Protein AF-A0A9E8MW90-F1 (afdb_monomer_lite)

Secondary structure (DSSP, 8-state):
---EEEEEEEEEEEEEEEEEEEEEEEETTTEEEEEEEEEEEEEEEEEEEEEEEE--TT-SEEEEEEEEEEEEEEEEEEEEEEEEEESSSS-EEEEEEEPPEEEEEEEEEEEEEEEEEEETTEEEEEEE-----EEPP-EEEEE---

Organism: NCBI:txid2980107

Sequence (146 aa):
MGTFDQEYSYAATGYNGKVAFNIGAQYGEKAYFGLNLNSHFLNYERSTFLYERNNNATSIVNQVGFENNISTIGSGFSFQLGSIFKLSDALRVGLTYDSPTWMTIQEETTQYIETVRTEAGENIRQIVNPQVVNVFPNTHYNHQEK

pLDDT: mean 87.25, std 11.34, range [38.16, 98.12]

Structure (mmCIF, N/CA/C/O backbone):
data_AF-A0A9E8MW90-F1
#
_entry.id   AF-A0A9E8MW90-F1
#
loop_
_atom_site.group_PDB
_atom_site.id
_atom_site.type_symbol
_atom_site.label_atom_id
_atom_site.label_alt_id
_atom_site.label_comp_id
_atom_site.label_asym_id
_atom_site.label_entity_id
_atom_site.label_seq_id
_atom_site.pdbx_PDB_ins_code
_atom_site.Cartn_x
_atom_site.Cartn_y
_atom_site.Cartn_z
_atom_site.occupancy
_atom_site.B_iso_or_equiv
_atom_site.auth_seq_id
_atom_site.auth_comp_id
_atom_site.auth_asym_id
_atom_site.auth_atom_id
_atom_site.pdbx_PDB_model_num
ATOM 1 N N . MET A 1 1 ? 28.767 23.798 -29.025 1.00 50.50 1 MET A N 1
ATOM 2 C CA . MET A 1 1 ? 28.328 23.200 -27.749 1.00 50.50 1 MET A CA 1
ATOM 3 C C . MET A 1 1 ? 27.010 22.509 -28.016 1.00 50.50 1 MET A C 1
ATOM 5 O O . MET A 1 1 ? 26.178 23.129 -28.665 1.00 50.50 1 MET A O 1
ATOM 9 N N . GLY A 1 2 ? 26.874 21.239 -27.637 1.00 61.38 2 GLY A N 1
ATOM 10 C CA . GLY A 1 2 ? 25.618 20.511 -27.814 1.00 61.38 2 GLY A CA 1
ATOM 11 C C . GLY A 1 2 ? 24.599 20.862 -26.731 1.00 61.38 2 GLY A C 1
ATOM 12 O O . GLY A 1 2 ? 24.979 21.225 -25.620 1.00 61.38 2 GLY A O 1
ATOM 13 N N . THR A 1 3 ? 23.322 20.761 -27.068 1.00 68.69 3 THR A N 1
ATOM 14 C CA . THR A 1 3 ? 22.176 20.810 -26.167 1.00 68.69 3 THR A CA 1
ATOM 15 C C . THR A 1 3 ? 21.672 19.399 -25.880 1.00 68.69 3 THR A C 1
ATOM 17 O O . THR A 1 3 ? 21.885 18.455 -26.648 1.00 68.69 3 THR A O 1
ATOM 20 N N . PHE A 1 4 ? 21.011 19.280 -24.739 1.00 75.62 4 PHE A N 1
ATOM 21 C CA . PHE A 1 4 ? 20.398 18.065 -24.246 1.00 75.62 4 PHE A CA 1
ATOM 22 C C . PHE A 1 4 ? 18.919 18.352 -24.035 1.00 75.62 4 PHE A C 1
ATOM 24 O O . PHE A 1 4 ? 18.584 19.294 -23.315 1.00 75.62 4 PHE A O 1
ATOM 31 N N . ASP A 1 5 ? 18.064 17.559 -24.667 1.00 80.06 5 ASP A N 1
ATOM 32 C CA . ASP A 1 5 ? 16.616 17.667 -24.530 1.00 80.06 5 ASP A CA 1
ATOM 33 C C . ASP A 1 5 ? 16.105 16.404 -23.838 1.00 80.06 5 ASP A C 1
ATOM 35 O O . ASP A 1 5 ? 16.366 15.296 -24.306 1.00 80.06 5 ASP A O 1
ATOM 39 N N . GLN A 1 6 ? 15.376 16.570 -22.736 1.00 84.12 6 GLN A N 1
ATOM 40 C CA . GLN A 1 6 ? 14.818 15.470 -21.955 1.00 84.12 6 GLN A CA 1
ATOM 41 C C . GLN A 1 6 ? 13.304 15.607 -21.862 1.00 84.12 6 GLN A C 1
ATOM 43 O O . GLN A 1 6 ? 12.784 16.670 -21.520 1.00 84.12 6 GLN A O 1
ATOM 48 N N . GLU A 1 7 ? 12.609 14.509 -22.116 1.00 86.38 7 GLU A N 1
ATOM 49 C CA . GLU A 1 7 ? 11.170 14.376 -21.974 1.00 86.38 7 GLU A CA 1
ATOM 50 C C . GLU A 1 7 ? 10.862 13.220 -21.020 1.00 86.38 7 GLU A C 1
ATOM 52 O O . GLU A 1 7 ? 11.451 12.143 -21.105 1.00 86.38 7 GLU A O 1
ATOM 57 N N . TYR A 1 8 ? 9.952 13.455 -20.078 1.00 85.75 8 TYR A N 1
ATOM 58 C CA . TYR A 1 8 ? 9.527 12.459 -19.102 1.00 85.75 8 TYR A CA 1
ATOM 59 C C . TYR A 1 8 ? 8.008 12.339 -19.125 1.00 85.75 8 TYR A C 1
ATOM 61 O O . TYR A 1 8 ? 7.293 13.302 -18.843 1.00 85.75 8 TYR A O 1
ATOM 69 N N . SER A 1 9 ? 7.533 11.141 -19.444 1.00 87.50 9 SER A N 1
ATOM 70 C CA . SER A 1 9 ? 6.124 10.770 -19.419 1.00 87.50 9 SER A CA 1
ATOM 71 C C . SER A 1 9 ? 5.843 9.836 -18.248 1.00 87.50 9 SER A C 1
ATOM 73 O O . SER A 1 9 ? 6.634 8.946 -17.933 1.00 87.50 9 SER A O 1
ATOM 75 N N . TYR A 1 10 ? 4.696 10.041 -17.603 1.00 92.94 10 TYR A N 1
ATOM 76 C CA . TYR A 1 10 ? 4.256 9.286 -16.436 1.00 92.94 10 TYR A CA 1
ATOM 77 C C . TYR A 1 10 ? 2.764 8.993 -16.544 1.00 92.94 10 TYR A C 1
ATOM 79 O O . TYR A 1 10 ? 1.957 9.906 -16.730 1.00 92.94 10 TYR A O 1
ATOM 87 N N . ALA A 1 11 ? 2.401 7.728 -16.369 1.00 90.19 11 ALA A N 1
ATOM 88 C CA . ALA A 1 11 ? 1.024 7.287 -16.233 1.00 90.19 11 ALA A CA 1
ATOM 89 C C . ALA A 1 11 ? 0.918 6.329 -15.046 1.00 90.19 11 ALA A C 1
ATOM 91 O O . ALA A 1 11 ? 1.772 5.465 -14.854 1.00 90.19 11 ALA A O 1
ATOM 92 N N . ALA A 1 12 ? -0.132 6.478 -14.243 1.00 90.19 12 ALA A N 1
ATOM 93 C CA . ALA A 1 12 ? -0.409 5.565 -13.148 1.00 90.19 12 ALA A CA 1
ATOM 94 C C . ALA A 1 12 ? -1.911 5.381 -12.952 1.00 90.19 12 ALA A C 1
ATOM 96 O O . ALA A 1 12 ? -2.690 6.322 -13.119 1.00 90.19 12 ALA A O 1
ATOM 97 N N . THR A 1 13 ? -2.297 4.174 -12.565 1.00 93.12 13 THR A N 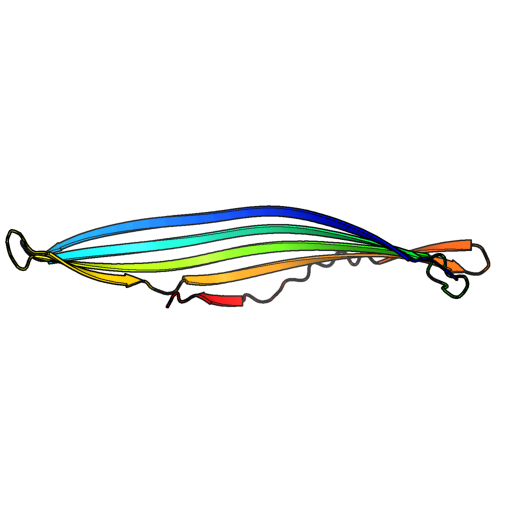1
ATOM 98 C CA . THR A 1 13 ? -3.668 3.805 -12.219 1.00 93.12 13 THR A CA 1
ATOM 99 C C . THR A 1 13 ? -3.647 2.833 -11.048 1.00 93.12 13 THR A C 1
ATOM 101 O O . THR A 1 13 ? -2.630 2.207 -10.764 1.00 93.12 13 THR A O 1
ATOM 104 N N . GLY A 1 14 ? -4.752 2.718 -10.326 1.00 91.00 14 GLY A N 1
ATOM 105 C CA . GLY A 1 14 ? -4.838 1.781 -9.219 1.00 91.00 14 GLY A CA 1
ATOM 106 C C . GLY A 1 14 ? -6.030 2.023 -8.314 1.00 91.00 14 GLY A C 1
ATOM 107 O O . GLY A 1 14 ? -6.758 3.008 -8.448 1.00 91.00 14 GLY A O 1
ATOM 108 N N . TYR A 1 15 ? -6.207 1.113 -7.366 1.00 90.38 15 TYR A N 1
ATOM 109 C CA . TYR A 1 15 ? -7.202 1.205 -6.310 1.00 90.38 15 TYR A CA 1
ATOM 110 C C . TYR A 1 15 ? -6.622 0.723 -4.981 1.00 90.38 15 TYR A C 1
ATOM 112 O O . TYR A 1 15 ? -5.789 -0.181 -4.915 1.00 90.38 15 TYR A O 1
ATOM 120 N N . ASN A 1 16 ? -7.105 1.331 -3.904 1.00 92.88 16 ASN A N 1
ATOM 121 C CA . ASN A 1 16 ? -6.884 0.884 -2.539 1.00 92.88 16 ASN A CA 1
ATOM 122 C C . ASN A 1 16 ? -8.255 0.770 -1.872 1.00 92.88 16 ASN A C 1
ATOM 124 O O . ASN A 1 16 ? -9.092 1.666 -2.019 1.00 92.88 16 ASN A O 1
ATOM 128 N N . GLY A 1 17 ? -8.501 -0.335 -1.181 1.00 93.25 17 GLY A N 1
ATOM 129 C CA . GLY A 1 17 ? -9.761 -0.565 -0.502 1.00 93.25 17 GLY A CA 1
ATOM 130 C C . GLY A 1 17 ? -9.617 -1.420 0.745 1.00 93.25 17 GLY A C 1
ATOM 131 O O . GLY A 1 17 ? -8.586 -2.037 1.019 1.00 93.25 17 GLY A O 1
ATOM 132 N N . LYS A 1 18 ? -10.701 -1.435 1.520 1.00 95.12 18 LYS A N 1
ATOM 133 C CA . LYS A 1 18 ? -10.789 -2.153 2.786 1.00 95.12 18 LYS A CA 1
ATOM 134 C C . LYS A 1 18 ? -12.163 -2.788 2.942 1.00 95.12 18 LYS A C 1
ATOM 136 O O . LYS A 1 18 ? -13.176 -2.115 2.764 1.00 95.12 18 LYS A O 1
ATOM 141 N N . VAL A 1 19 ? -12.194 -4.056 3.341 1.00 97.44 19 VAL A N 1
ATOM 142 C CA . VAL A 1 19 ? -13.400 -4.733 3.834 1.00 97.44 19 VAL A CA 1
ATOM 143 C C . VAL A 1 19 ? -13.298 -4.847 5.350 1.00 97.44 19 VAL A C 1
ATOM 145 O O . VAL A 1 19 ? -12.264 -5.265 5.866 1.00 97.44 19 VAL A O 1
ATOM 148 N N . ALA A 1 20 ? -14.361 -4.474 6.063 1.00 97.31 20 ALA A N 1
ATOM 149 C CA . ALA A 1 20 ? -14.415 -4.531 7.521 1.00 97.31 20 ALA A CA 1
ATOM 150 C C . ALA A 1 20 ? -15.565 -5.423 8.004 1.00 97.31 20 ALA A C 1
ATOM 152 O O . ALA A 1 20 ? -16.680 -5.350 7.485 1.00 97.31 20 ALA A O 1
ATOM 153 N N . PHE A 1 21 ? -15.297 -6.228 9.028 1.00 98.06 21 PHE A N 1
ATOM 154 C CA . PHE A 1 21 ? -16.269 -7.072 9.711 1.00 98.06 21 PHE A CA 1
ATOM 155 C C . PHE A 1 21 ? -16.320 -6.705 11.194 1.00 98.06 21 PHE A C 1
ATOM 157 O O . PHE A 1 21 ? -15.299 -6.726 11.877 1.00 98.06 21 PHE A O 1
ATOM 164 N N . ASN A 1 22 ? -17.511 -6.370 11.695 1.00 97.81 22 ASN A N 1
ATOM 165 C CA . ASN A 1 22 ? -17.707 -5.856 13.049 1.00 97.81 22 ASN A CA 1
ATOM 166 C C . ASN A 1 22 ? -18.522 -6.842 13.888 1.00 97.81 22 ASN A C 1
ATOM 168 O O . ASN A 1 22 ? -19.593 -7.281 13.469 1.00 97.81 22 ASN A O 1
ATOM 172 N N . ILE A 1 23 ? -18.043 -7.140 15.091 1.00 98.00 23 ILE A N 1
ATOM 173 C CA . ILE A 1 23 ? -18.708 -7.982 16.085 1.00 98.00 23 ILE A CA 1
ATOM 174 C C . ILE A 1 23 ? -18.875 -7.162 17.361 1.00 98.00 23 ILE A C 1
ATOM 176 O O . ILE A 1 23 ? -17.930 -6.525 17.820 1.00 98.00 23 ILE A O 1
ATOM 180 N N . GLY A 1 24 ? -20.066 -7.206 17.950 1.00 97.25 24 GLY A N 1
ATOM 181 C CA . GLY A 1 24 ? -20.355 -6.594 19.241 1.00 97.25 24 GLY A CA 1
ATOM 182 C C . GLY A 1 24 ? -20.984 -7.602 20.193 1.00 97.25 24 GLY A C 1
ATOM 183 O O . GLY A 1 24 ? -21.791 -8.431 19.776 1.00 97.25 24 GLY A O 1
ATOM 184 N N . ALA A 1 25 ? -20.632 -7.521 21.471 1.00 97.25 25 ALA A N 1
ATOM 185 C CA . ALA A 1 25 ? -21.223 -8.322 22.533 1.00 97.25 25 ALA A CA 1
ATOM 186 C C . ALA A 1 25 ? -21.485 -7.456 23.767 1.00 97.25 25 ALA A C 1
ATOM 188 O O . ALA A 1 25 ? -20.691 -6.584 24.114 1.00 97.25 25 ALA A O 1
ATOM 189 N N . GLN A 1 26 ? -22.591 -7.720 24.455 1.00 97.25 26 GLN A N 1
ATOM 190 C CA . GLN A 1 26 ? -22.922 -7.087 25.727 1.00 97.25 26 GLN A CA 1
ATOM 191 C C . GLN A 1 26 ? -22.845 -8.132 26.841 1.00 97.25 26 GLN A C 1
ATOM 193 O O . GLN A 1 26 ? -23.390 -9.227 26.711 1.00 97.25 26 GLN A O 1
ATOM 198 N N . TYR A 1 27 ? -22.186 -7.781 27.943 1.00 94.44 27 TYR A N 1
ATOM 199 C CA . TYR A 1 27 ? -22.111 -8.599 29.147 1.00 94.44 27 TYR A CA 1
ATOM 200 C C . TYR A 1 27 ? -22.815 -7.892 30.312 1.00 94.44 27 TYR A C 1
ATOM 202 O O . TYR A 1 27 ? -22.379 -6.841 30.796 1.00 94.44 27 TYR A O 1
ATOM 210 N N . GLY A 1 28 ? -23.931 -8.474 30.758 1.00 93.44 28 GLY A N 1
ATOM 211 C CA . GLY A 1 28 ? -24.826 -7.849 31.732 1.00 93.44 28 GLY A CA 1
ATOM 212 C C . GLY A 1 28 ? -25.408 -6.534 31.205 1.00 93.44 28 GLY A C 1
ATOM 213 O O . GLY A 1 28 ? -25.659 -6.391 30.016 1.00 93.44 28 GLY A O 1
ATOM 214 N N . GLU A 1 29 ? -25.608 -5.548 32.078 1.00 91.88 29 GLU A N 1
ATOM 215 C CA . GLU A 1 29 ? -26.155 -4.230 31.694 1.00 91.88 29 GLU A CA 1
ATOM 216 C C . GLU A 1 29 ? -25.084 -3.135 31.567 1.00 91.88 29 GLU A C 1
ATOM 218 O O . GLU A 1 29 ? -25.362 -2.021 31.110 1.00 91.88 29 GLU A O 1
ATOM 223 N N . LYS A 1 30 ? -23.854 -3.433 32.011 1.00 94.38 30 LYS A N 1
ATOM 224 C CA . LYS A 1 30 ? -22.813 -2.426 32.245 1.00 94.38 30 LYS A CA 1
ATOM 225 C C . LYS A 1 30 ? -21.583 -2.546 31.351 1.00 94.38 30 LYS A C 1
ATOM 227 O O . LYS A 1 30 ? -20.843 -1.572 31.289 1.00 94.38 30 LYS A O 1
ATOM 232 N N . ALA A 1 31 ? -21.351 -3.669 30.674 1.00 96.44 31 ALA A N 1
ATOM 233 C CA . ALA A 1 31 ? -20.157 -3.865 29.852 1.00 96.44 31 ALA A CA 1
ATOM 234 C C . ALA A 1 31 ? -20.519 -4.222 28.407 1.00 96.44 31 ALA A C 1
ATOM 236 O O . ALA A 1 31 ? -21.364 -5.082 28.163 1.00 96.44 31 ALA A O 1
ATOM 237 N N . TYR A 1 32 ? -19.848 -3.575 27.460 1.00 97.94 32 TYR A N 1
ATOM 238 C CA . TYR A 1 32 ? -19.977 -3.806 26.025 1.00 97.94 32 TYR A CA 1
ATOM 239 C C . TYR A 1 32 ? -18.583 -4.026 25.453 1.00 97.94 32 TYR A C 1
ATOM 241 O O . TYR A 1 32 ? -17.648 -3.321 25.827 1.00 97.94 32 TYR A O 1
ATOM 249 N N . PHE A 1 33 ? -18.455 -4.975 24.539 1.00 98.00 33 PHE A N 1
ATOM 250 C CA . PHE A 1 33 ? -17.215 -5.324 23.862 1.00 98.00 33 PHE A CA 1
ATOM 251 C C . PHE A 1 33 ? -17.438 -5.296 22.355 1.00 98.00 33 PHE A C 1
ATOM 253 O O . PHE A 1 33 ? -18.501 -5.686 21.872 1.00 98.00 33 PHE A O 1
ATOM 260 N N . GLY A 1 34 ? -16.436 -4.834 21.622 1.00 97.88 34 GLY A N 1
ATOM 261 C CA . GLY A 1 34 ? -16.434 -4.744 20.173 1.00 97.88 34 GLY A CA 1
ATOM 262 C C . GLY A 1 34 ? -15.133 -5.284 19.596 1.00 97.88 34 GLY A C 1
ATOM 263 O O . GLY A 1 34 ? -14.060 -5.079 20.163 1.00 97.88 34 GLY A O 1
ATOM 264 N N . LEU A 1 35 ? -15.237 -5.960 18.460 1.00 98.06 35 LEU A N 1
ATOM 265 C CA . LEU A 1 35 ? -14.123 -6.393 17.629 1.00 98.06 35 LEU A CA 1
ATOM 266 C C . LEU A 1 35 ? -14.402 -5.938 16.196 1.00 98.06 35 LEU A C 1
ATOM 268 O O . LEU A 1 35 ? -15.459 -6.241 15.648 1.00 98.06 35 LEU A O 1
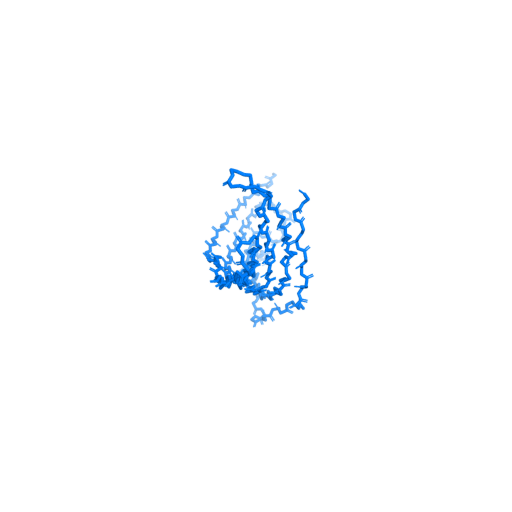ATOM 272 N N . ASN A 1 36 ? -13.450 -5.247 15.582 1.00 98.12 36 ASN A N 1
ATOM 273 C CA . ASN A 1 36 ? -13.454 -4.932 14.158 1.00 98.12 36 ASN A CA 1
ATOM 274 C C . ASN A 1 36 ? -12.280 -5.657 13.496 1.00 98.12 36 ASN A C 1
ATOM 276 O O . ASN A 1 36 ? -11.143 -5.505 13.934 1.00 98.12 36 ASN A O 1
ATOM 280 N N . LEU A 1 37 ? -12.549 -6.447 12.462 1.00 97.56 37 LEU A N 1
ATOM 281 C CA . LEU A 1 37 ? -11.551 -7.123 11.639 1.00 97.56 37 LEU A CA 1
ATOM 282 C C . LEU A 1 37 ? -11.522 -6.464 10.264 1.00 97.56 37 LEU A C 1
ATOM 284 O O . LEU A 1 37 ? -12.551 -6.369 9.600 1.00 97.56 37 LEU A O 1
ATOM 288 N N . ASN A 1 38 ? -10.346 -6.045 9.816 1.00 97.62 38 ASN A N 1
ATOM 289 C CA . ASN A 1 38 ? -10.160 -5.321 8.568 1.00 97.62 38 ASN A CA 1
ATOM 290 C C . ASN A 1 38 ? -9.236 -6.106 7.633 1.00 97.62 38 ASN A C 1
ATOM 292 O O . ASN A 1 38 ? -8.126 -6.473 8.016 1.00 97.62 38 ASN A O 1
ATOM 296 N N . SER A 1 39 ? -9.667 -6.301 6.390 1.00 97.19 39 SER A N 1
ATOM 297 C CA . SER A 1 39 ? -8.822 -6.765 5.290 1.00 97.19 39 SER A CA 1
ATOM 298 C C . SER A 1 39 ? -8.588 -5.614 4.318 1.00 97.19 39 SER A C 1
ATOM 300 O O . SER A 1 39 ? -9.540 -4.976 3.870 1.00 97.19 39 SER A O 1
ATOM 302 N N . HIS A 1 40 ? -7.323 -5.342 4.017 1.00 95.81 40 HIS A N 1
ATOM 303 C CA . HIS A 1 40 ? -6.874 -4.265 3.137 1.00 95.81 40 HIS A CA 1
ATOM 304 C C . HIS A 1 40 ? -6.355 -4.848 1.830 1.00 95.81 40 HIS A C 1
ATOM 306 O O . HIS A 1 40 ? -5.738 -5.916 1.830 1.00 95.81 40 HIS A O 1
ATOM 312 N N . PHE A 1 41 ? -6.572 -4.142 0.728 1.00 94.38 41 PHE A N 1
ATOM 313 C CA . PHE A 1 41 ? -6.086 -4.539 -0.588 1.00 94.38 41 PHE A CA 1
ATOM 314 C C . PHE A 1 41 ? -5.680 -3.319 -1.414 1.00 94.38 41 PHE A C 1
ATOM 316 O O . PHE A 1 41 ? -6.289 -2.252 -1.333 1.00 94.38 41 PHE A O 1
ATOM 323 N N . LEU A 1 42 ? -4.635 -3.500 -2.210 1.00 93.31 42 LEU A N 1
ATOM 324 C CA . LEU A 1 42 ? -3.971 -2.480 -3.012 1.00 93.31 42 LEU A CA 1
ATOM 325 C C . LEU A 1 42 ? -3.650 -3.106 -4.370 1.00 93.31 42 LEU A C 1
ATOM 327 O O . LEU A 1 42 ? -3.104 -4.204 -4.433 1.00 93.31 42 LEU A O 1
ATOM 331 N N . ASN A 1 43 ? -3.972 -2.407 -5.447 1.00 93.50 43 ASN A N 1
ATOM 332 C CA . ASN A 1 43 ? -3.455 -2.708 -6.773 1.00 93.50 43 ASN A CA 1
ATOM 333 C C . ASN A 1 43 ? -3.057 -1.385 -7.424 1.00 93.50 43 ASN A C 1
ATOM 335 O O . ASN A 1 43 ? -3.860 -0.450 -7.456 1.00 93.50 43 ASN A O 1
ATOM 339 N N . TYR A 1 44 ? -1.816 -1.290 -7.877 1.00 93.94 44 TYR A N 1
ATOM 340 C CA . TYR A 1 44 ? -1.263 -0.086 -8.466 1.00 93.94 44 TYR A CA 1
ATOM 341 C C . TYR A 1 44 ? -0.379 -0.436 -9.657 1.00 93.94 44 TYR A C 1
ATOM 343 O O . TYR A 1 44 ? 0.526 -1.255 -9.549 1.00 93.94 44 TYR A O 1
ATOM 351 N N . GLU A 1 45 ? -0.621 0.227 -10.778 1.00 93.56 45 GLU A N 1
ATOM 352 C CA . GLU A 1 45 ? 0.156 0.106 -12.002 1.00 93.56 45 GLU A CA 1
ATOM 353 C C . GLU A 1 45 ? 0.751 1.468 -12.349 1.00 93.56 45 GLU A C 1
ATOM 355 O O . GLU A 1 45 ? 0.069 2.499 -12.307 1.00 93.56 45 GLU A O 1
ATOM 360 N N . ARG A 1 46 ? 2.029 1.478 -12.719 1.00 93.38 46 ARG A N 1
ATOM 361 C CA . ARG A 1 46 ? 2.752 2.681 -13.129 1.00 93.38 46 ARG A CA 1
ATOM 362 C C . ARG A 1 46 ? 3.592 2.402 -14.361 1.00 93.38 46 ARG A C 1
ATOM 364 O O . ARG A 1 46 ? 4.351 1.441 -14.374 1.00 93.38 46 ARG A O 1
ATOM 371 N N . SER A 1 47 ? 3.525 3.303 -15.331 1.00 93.25 47 SER A N 1
ATOM 372 C CA . SER A 1 47 ? 4.399 3.349 -16.498 1.00 93.25 47 SER A CA 1
ATOM 373 C C . SER A 1 47 ? 5.139 4.682 -16.531 1.00 93.25 47 SER A C 1
ATOM 375 O O . SER A 1 47 ? 4.536 5.749 -16.362 1.00 93.25 47 SER A O 1
ATOM 377 N N . THR A 1 48 ? 6.452 4.630 -16.716 1.00 93.25 48 THR A N 1
ATOM 378 C CA . THR A 1 48 ? 7.283 5.809 -16.951 1.00 93.25 48 THR A CA 1
ATOM 379 C C . THR A 1 48 ? 8.046 5.644 -18.251 1.00 93.25 48 THR A C 1
ATOM 381 O O . THR A 1 48 ? 8.523 4.555 -18.565 1.00 93.25 48 THR A O 1
ATOM 384 N N . PHE A 1 49 ? 8.166 6.732 -19.005 1.00 91.31 49 PHE A N 1
ATOM 385 C CA . PHE A 1 49 ? 8.990 6.781 -20.202 1.00 91.31 49 PHE A CA 1
ATOM 386 C C . PHE A 1 49 ? 9.883 8.012 -20.145 1.00 91.31 49 PHE A C 1
ATOM 388 O O . PHE A 1 49 ? 9.405 9.143 -20.063 1.00 91.31 49 PHE A O 1
ATOM 395 N N . LEU A 1 50 ? 11.185 7.778 -20.154 1.00 91.50 50 LEU A N 1
ATOM 396 C CA . LEU A 1 50 ? 12.211 8.795 -20.237 1.00 91.50 50 LEU A CA 1
ATOM 397 C C . LEU A 1 50 ? 12.768 8.788 -21.656 1.00 91.50 50 LEU A C 1
ATOM 399 O O . LEU A 1 50 ? 13.296 7.775 -22.104 1.00 91.50 50 LEU A O 1
ATOM 403 N N . TYR A 1 51 ? 12.691 9.923 -22.334 1.00 88.62 51 TYR A N 1
ATOM 404 C CA . TYR A 1 51 ? 13.322 10.130 -23.624 1.00 88.62 51 TYR A CA 1
ATOM 405 C C . TYR A 1 51 ? 14.357 11.240 -23.522 1.00 88.62 51 TYR A C 1
ATOM 407 O O . TYR A 1 51 ? 14.099 12.314 -22.984 1.00 88.62 51 TYR A O 1
ATOM 415 N N . GLU A 1 52 ? 15.540 10.979 -24.043 1.00 86.19 52 GLU A N 1
ATOM 416 C CA . GLU A 1 52 ? 16.678 11.874 -24.0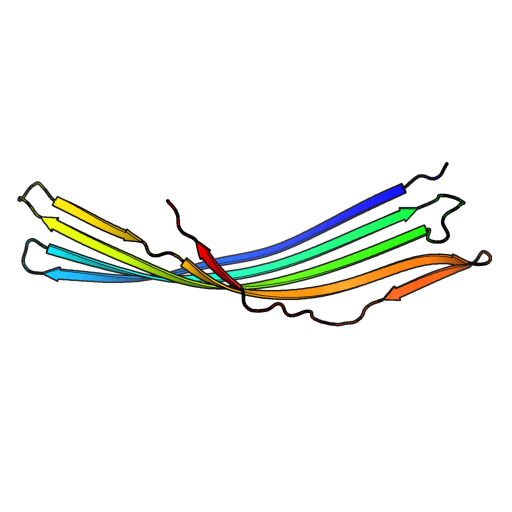00 1.00 86.19 52 GLU A CA 1
ATOM 417 C C . GLU A 1 52 ? 17.260 12.003 -25.401 1.00 86.19 52 GLU A C 1
ATOM 419 O O . GLU A 1 52 ? 17.502 11.002 -26.077 1.00 86.19 52 GLU A O 1
ATOM 424 N N . ARG A 1 53 ? 17.514 13.237 -25.838 1.00 84.31 53 ARG A N 1
ATOM 425 C CA . ARG A 1 53 ? 18.192 13.539 -27.096 1.00 84.31 53 ARG A CA 1
ATOM 426 C C . ARG A 1 53 ? 19.418 14.400 -26.841 1.00 84.31 53 ARG A C 1
ATOM 428 O O . ARG A 1 53 ? 19.346 15.444 -26.199 1.00 84.31 53 ARG A O 1
ATOM 435 N N . ASN A 1 54 ? 20.531 13.993 -27.432 1.00 80.88 54 ASN A N 1
ATOM 436 C CA . ASN A 1 54 ? 21.818 14.660 -27.358 1.00 80.88 54 ASN A CA 1
ATOM 437 C C . ASN A 1 54 ? 22.280 15.035 -28.775 1.00 80.88 54 ASN A C 1
ATOM 439 O O . ASN A 1 54 ? 22.250 14.199 -29.677 1.00 80.88 54 ASN A O 1
ATOM 443 N N . ASN A 1 55 ? 22.688 16.290 -28.988 1.00 71.31 55 ASN A N 1
ATOM 444 C CA . ASN A 1 55 ? 23.253 16.753 -30.266 1.00 71.31 55 ASN A CA 1
ATOM 445 C C . ASN A 1 55 ? 24.728 17.194 -30.151 1.00 71.31 55 ASN A C 1
ATOM 447 O O . ASN A 1 55 ? 25.246 17.925 -31.000 1.00 71.31 55 ASN A O 1
ATOM 451 N N . ASN A 1 56 ? 25.410 16.791 -29.079 1.00 73.81 56 ASN A N 1
ATOM 452 C CA . ASN A 1 56 ? 26.810 17.110 -28.864 1.00 73.81 56 ASN A CA 1
ATOM 453 C C . ASN A 1 56 ? 27.697 16.310 -29.825 1.00 73.81 56 ASN A C 1
ATOM 455 O O . ASN A 1 56 ? 27.690 15.085 -29.809 1.00 73.81 56 ASN A O 1
ATOM 459 N N . ALA A 1 57 ? 28.524 17.013 -30.602 1.00 63.41 57 ALA A N 1
ATOM 460 C CA . ALA A 1 57 ? 29.408 16.433 -31.615 1.00 63.41 57 ALA A CA 1
ATOM 461 C C . ALA A 1 57 ? 30.462 15.449 -31.063 1.00 63.41 57 ALA A C 1
ATOM 463 O O . ALA A 1 57 ? 31.096 14.741 -31.839 1.00 63.41 57 ALA A O 1
ATOM 464 N N . THR A 1 58 ? 30.676 15.410 -29.742 1.00 69.62 58 THR A N 1
ATOM 465 C CA . THR A 1 58 ? 31.560 14.437 -29.076 1.00 69.62 58 THR A CA 1
ATOM 466 C C . THR A 1 58 ? 30.831 13.191 -28.568 1.00 69.62 58 THR A C 1
ATOM 468 O O . THR A 1 58 ? 31.487 12.277 -28.072 1.00 69.62 58 THR A O 1
ATOM 471 N N . SER A 1 59 ? 29.495 13.156 -28.622 1.00 71.50 59 SER A N 1
ATOM 472 C CA . SER A 1 59 ? 28.705 11.994 -28.212 1.00 71.50 59 SER A CA 1
ATOM 473 C C . SER A 1 59 ? 28.496 11.057 -29.395 1.00 71.50 59 SER A C 1
ATOM 475 O O . SER A 1 59 ? 28.145 11.489 -30.487 1.00 71.50 59 SER A O 1
ATOM 477 N N . ILE A 1 60 ? 28.695 9.760 -29.169 1.00 73.12 60 ILE A N 1
ATOM 478 C CA . ILE A 1 60 ? 28.370 8.720 -30.154 1.00 73.12 60 ILE A CA 1
ATOM 479 C C . ILE A 1 60 ? 26.874 8.374 -30.059 1.00 73.12 60 ILE A C 1
ATOM 481 O O . ILE A 1 60 ? 26.257 8.023 -31.059 1.00 73.12 60 ILE A O 1
ATOM 485 N N . VAL A 1 61 ? 26.274 8.501 -28.867 1.00 77.00 61 VAL A N 1
ATOM 486 C CA . VAL A 1 61 ? 24.844 8.271 -28.608 1.00 77.00 61 VAL A CA 1
ATOM 487 C C . VAL A 1 61 ? 24.087 9.591 -28.706 1.00 77.00 61 VAL A C 1
ATOM 489 O O . VAL A 1 61 ? 24.424 10.557 -28.020 1.00 77.00 61 VAL A O 1
ATOM 492 N N . ASN A 1 62 ? 23.043 9.611 -29.527 1.00 82.06 62 ASN A N 1
ATOM 493 C CA . ASN A 1 62 ? 22.252 10.807 -29.809 1.00 82.06 62 ASN A CA 1
ATOM 494 C C . ASN A 1 62 ? 20.836 10.726 -29.244 1.00 82.06 62 ASN A C 1
ATOM 496 O O . ASN A 1 62 ? 20.188 11.760 -29.103 1.00 82.06 62 ASN A O 1
ATOM 500 N N . GLN A 1 63 ? 20.330 9.522 -28.956 1.00 85.31 63 GLN A N 1
ATOM 501 C CA . GLN A 1 63 ? 19.015 9.329 -28.344 1.00 85.31 63 GLN A CA 1
ATOM 502 C C . GLN A 1 63 ? 19.035 8.157 -27.365 1.00 85.31 63 GLN A C 1
ATOM 504 O O . GLN A 1 63 ? 19.672 7.138 -27.647 1.00 85.31 63 GLN A O 1
ATOM 509 N N . VAL A 1 64 ? 18.305 8.289 -26.261 1.00 88.25 64 VAL A N 1
ATOM 510 C CA . VAL A 1 64 ? 18.020 7.221 -25.299 1.00 88.25 64 VAL A CA 1
ATOM 511 C C . VAL A 1 64 ? 16.529 7.254 -24.982 1.00 88.25 64 VAL A C 1
ATOM 513 O O . VAL A 1 64 ? 16.005 8.289 -24.590 1.00 88.25 64 VAL A O 1
ATOM 516 N N . GLY A 1 65 ? 15.845 6.130 -25.155 1.00 90.31 65 GLY A N 1
ATOM 517 C CA . GLY A 1 65 ? 14.489 5.907 -24.663 1.00 90.31 65 GLY A CA 1
ATOM 518 C C . GLY A 1 65 ? 14.530 4.843 -23.575 1.00 90.31 65 GLY A C 1
ATOM 519 O O . GLY A 1 65 ? 15.124 3.786 -23.773 1.00 90.31 65 GLY A O 1
ATOM 520 N N . PHE A 1 66 ? 13.926 5.104 -22.425 1.00 90.19 66 PHE A N 1
ATOM 521 C CA . PHE A 1 66 ? 13.859 4.175 -21.306 1.00 90.19 66 PHE A CA 1
ATOM 522 C C . PHE A 1 66 ? 12.427 4.091 -20.793 1.00 90.19 66 PHE A C 1
ATOM 524 O O . PHE A 1 66 ? 11.877 5.080 -20.317 1.00 90.19 66 PHE A O 1
ATOM 531 N N . GLU A 1 67 ? 11.840 2.903 -20.869 1.00 92.75 67 GLU A N 1
ATOM 532 C CA . GLU A 1 67 ? 10.514 2.611 -20.339 1.00 92.75 67 GLU A CA 1
ATOM 533 C C . GLU A 1 67 ? 10.628 1.735 -19.093 1.00 92.75 67 GLU A C 1
ATOM 535 O O . GLU A 1 67 ? 11.390 0.760 -19.059 1.00 92.75 67 GLU A O 1
ATOM 540 N N . ASN A 1 68 ? 9.831 2.052 -18.078 1.00 91.50 68 ASN A N 1
ATOM 541 C CA . ASN A 1 68 ? 9.717 1.251 -16.875 1.00 91.50 68 ASN A CA 1
ATOM 542 C C . ASN A 1 68 ? 8.252 1.084 -16.472 1.00 91.50 68 ASN A C 1
ATOM 544 O O . ASN A 1 68 ? 7.583 2.053 -16.117 1.00 91.50 68 ASN A O 1
ATOM 548 N N . ASN A 1 69 ? 7.785 -0.165 -16.481 1.00 91.94 69 ASN A N 1
ATOM 549 C CA . ASN A 1 69 ? 6.452 -0.517 -16.007 1.00 91.94 69 ASN A CA 1
ATOM 550 C C . ASN A 1 69 ? 6.562 -1.293 -14.699 1.00 91.94 69 ASN A C 1
ATOM 552 O O . ASN A 1 69 ? 7.333 -2.252 -14.610 1.00 91.94 69 ASN A O 1
ATOM 556 N N . ILE A 1 70 ? 5.790 -0.876 -13.703 1.00 92.19 70 ILE A N 1
ATOM 557 C CA . ILE A 1 70 ? 5.729 -1.469 -12.369 1.00 92.19 70 ILE A CA 1
ATOM 558 C C . ILE A 1 70 ? 4.276 -1.825 -12.071 1.00 92.19 70 ILE A C 1
ATOM 560 O O . ILE A 1 70 ? 3.390 -0.986 -12.237 1.00 92.19 70 ILE A O 1
ATOM 564 N N . SER A 1 71 ? 4.056 -3.050 -11.609 1.00 92.88 71 SER A N 1
ATOM 565 C CA . SER A 1 71 ? 2.793 -3.519 -11.045 1.00 92.88 71 SER A CA 1
ATOM 566 C C . SER A 1 71 ? 3.006 -3.869 -9.578 1.00 92.88 71 SER A C 1
ATOM 568 O O . SER A 1 71 ? 3.920 -4.618 -9.240 1.00 92.88 71 SER A O 1
ATOM 570 N N . THR A 1 72 ? 2.173 -3.315 -8.705 1.00 92.56 72 THR A N 1
ATOM 571 C CA . THR A 1 72 ? 2.238 -3.488 -7.255 1.00 92.56 72 THR A CA 1
ATOM 572 C C . THR A 1 72 ? 0.901 -4.033 -6.769 1.00 92.56 72 THR A C 1
ATOM 574 O O . THR A 1 72 ? -0.126 -3.356 -6.848 1.00 92.56 72 THR A O 1
ATOM 577 N N . ILE A 1 73 ? 0.911 -5.241 -6.210 1.00 93.19 73 ILE A N 1
ATOM 578 C CA . ILE A 1 73 ? -0.255 -5.874 -5.589 1.00 93.19 73 ILE A CA 1
ATOM 579 C C . ILE A 1 73 ? 0.010 -5.997 -4.092 1.00 93.19 73 ILE A C 1
ATOM 581 O O . ILE A 1 73 ? 1.030 -6.532 -3.659 1.00 93.19 73 ILE A O 1
ATOM 585 N N . GLY A 1 74 ? -0.917 -5.500 -3.282 1.00 92.06 74 GLY A N 1
ATOM 586 C CA . GLY A 1 74 ? -0.826 -5.517 -1.831 1.00 92.06 74 GLY A CA 1
ATOM 587 C C . GLY A 1 74 ? -2.052 -6.133 -1.183 1.00 92.06 74 GLY A C 1
ATOM 588 O O . GLY A 1 74 ? -3.185 -5.900 -1.601 1.00 92.06 74 GLY A O 1
ATOM 589 N N . SER A 1 75 ? -1.824 -6.879 -0.110 1.00 94.44 75 SER A N 1
ATOM 590 C CA . SER A 1 75 ? -2.873 -7.366 0.785 1.00 94.44 75 SER A CA 1
ATOM 591 C C . SER A 1 75 ? -2.459 -7.137 2.232 1.00 94.44 75 SER A C 1
ATOM 593 O O . SER A 1 75 ? -1.270 -7.122 2.551 1.00 94.44 75 SER A O 1
ATOM 595 N N . GLY A 1 76 ? -3.421 -6.928 3.123 1.00 95.06 76 GLY A N 1
ATOM 596 C CA . GLY A 1 76 ? -3.115 -6.704 4.527 1.00 95.06 76 GLY A CA 1
ATOM 597 C C . GLY A 1 76 ? -4.268 -6.982 5.470 1.00 95.06 76 GLY A C 1
ATOM 598 O O . GLY A 1 76 ? -5.416 -7.167 5.059 1.00 95.06 76 GLY A O 1
ATOM 599 N N . PHE A 1 77 ? -3.942 -7.004 6.756 1.00 96.50 77 PHE A N 1
ATOM 600 C CA . PHE A 1 77 ? -4.887 -7.264 7.831 1.00 96.50 77 PHE A CA 1
ATOM 601 C C . PHE A 1 77 ? -4.643 -6.325 9.013 1.00 96.50 77 PHE A C 1
ATOM 603 O O . PHE A 1 77 ? -3.494 -6.051 9.362 1.00 96.50 77 PHE A O 1
ATOM 610 N N . SER A 1 78 ? -5.722 -5.858 9.639 1.00 97.25 78 SER A N 1
ATOM 611 C CA . SER A 1 78 ? -5.682 -5.191 10.943 1.00 97.25 78 SER A CA 1
ATOM 612 C C . SER A 1 78 ? -6.931 -5.511 11.760 1.00 97.25 78 SER A C 1
ATOM 614 O O . SER A 1 78 ? -7.965 -5.903 11.218 1.00 97.25 78 SER A O 1
ATOM 616 N N . PHE A 1 79 ? -6.862 -5.331 13.074 1.00 97.25 79 PHE A N 1
ATOM 617 C CA . PHE A 1 79 ? -8.007 -5.468 13.961 1.00 97.25 79 PHE A CA 1
ATOM 618 C C . PHE A 1 79 ? -8.093 -4.306 14.947 1.00 97.25 79 PHE A C 1
ATOM 620 O O . PHE A 1 79 ? -7.106 -3.636 15.235 1.00 97.25 79 PHE A O 1
ATOM 627 N N . GLN A 1 80 ? -9.287 -4.079 15.482 1.00 98.06 80 GLN A N 1
ATOM 628 C CA . GLN A 1 80 ? -9.535 -3.090 16.524 1.00 98.06 80 GLN A CA 1
ATOM 629 C C . GLN A 1 80 ? -10.373 -3.746 17.614 1.00 98.06 80 GLN A C 1
ATOM 631 O O . GLN A 1 80 ? -11.354 -4.435 17.324 1.00 98.06 80 GLN A O 1
ATOM 636 N N . LEU A 1 81 ? -9.984 -3.543 18.865 1.00 97.75 81 LEU A N 1
ATOM 637 C CA . LEU A 1 81 ? -10.716 -3.996 20.041 1.00 97.75 81 LEU A CA 1
ATOM 638 C C . LEU A 1 81 ? -11.304 -2.780 20.742 1.00 97.75 81 LEU A C 1
ATOM 640 O O . LEU A 1 81 ? -10.611 -1.792 20.959 1.00 97.75 81 LEU A O 1
ATOM 644 N N . GLY A 1 82 ? -12.574 -2.857 21.115 1.00 97.56 82 GLY A N 1
ATOM 645 C CA . GLY A 1 82 ? -13.271 -1.811 21.849 1.00 97.56 82 GLY A CA 1
ATOM 646 C C . GLY A 1 82 ? -13.961 -2.376 23.077 1.00 97.56 82 GLY A C 1
ATOM 647 O O . GLY A 1 82 ? -14.490 -3.485 23.059 1.00 97.56 82 GLY A O 1
ATOM 648 N N . SER A 1 83 ? -13.993 -1.603 24.152 1.00 97.56 83 SER A N 1
ATOM 649 C CA . SER A 1 83 ? -14.847 -1.873 25.301 1.00 97.56 83 SER A CA 1
ATOM 650 C C . SER A 1 83 ? -15.492 -0.587 25.789 1.00 97.56 83 SER A C 1
ATOM 652 O O . SER A 1 83 ? -14.889 0.482 25.711 1.00 97.56 83 SER A O 1
ATOM 654 N N . ILE A 1 84 ? -16.728 -0.681 26.269 1.00 97.81 84 ILE A N 1
ATOM 655 C CA . ILE A 1 84 ? -17.462 0.426 26.879 1.00 97.81 84 ILE A CA 1
ATOM 656 C C . ILE A 1 84 ? -18.029 -0.065 28.207 1.00 97.81 84 ILE A C 1
ATOM 658 O O . ILE A 1 84 ? -18.759 -1.054 28.255 1.00 97.81 84 ILE A O 1
ATOM 662 N N . PHE A 1 85 ? -17.727 0.658 29.280 1.00 97.25 85 PHE A N 1
ATOM 663 C CA . PHE A 1 85 ? -18.223 0.395 30.624 1.00 97.25 85 PHE A CA 1
ATOM 664 C C . PHE A 1 85 ? -19.147 1.518 31.082 1.00 97.25 85 PHE A C 1
ATOM 666 O O . PHE A 1 85 ? -18.790 2.696 31.066 1.00 97.25 85 PHE A O 1
ATOM 673 N N . LYS A 1 86 ? -20.347 1.155 31.523 1.00 97.06 86 LYS A N 1
ATOM 674 C CA . LYS A 1 86 ? -21.325 2.054 32.133 1.00 97.06 86 LYS A CA 1
ATOM 675 C C . LYS A 1 86 ? -21.020 2.182 33.629 1.00 97.06 86 LYS A C 1
ATOM 677 O O . LYS A 1 86 ? -21.281 1.254 34.395 1.00 97.06 86 LYS A O 1
ATOM 682 N N . LEU A 1 87 ? -20.465 3.324 34.038 1.00 93.31 87 LEU A N 1
ATOM 683 C CA . LEU A 1 87 ? -20.145 3.622 35.441 1.00 93.31 87 LEU A CA 1
ATOM 684 C C . LEU A 1 87 ? -21.377 4.125 36.212 1.00 93.31 87 LEU A C 1
ATOM 686 O O . LEU A 1 87 ? -21.531 3.823 37.393 1.00 93.31 87 LEU A O 1
ATOM 690 N N . SER A 1 88 ? -22.278 4.845 35.537 1.00 92.62 88 SER A N 1
ATOM 691 C CA . SER A 1 88 ? -23.594 5.261 36.046 1.00 92.62 88 SER A CA 1
ATOM 692 C C . SER A 1 88 ? -24.610 5.334 34.901 1.00 92.62 88 SER A C 1
ATOM 694 O O . SER A 1 88 ? -24.262 5.096 33.745 1.00 92.62 88 SER A O 1
ATOM 696 N N . ASP A 1 89 ? -25.870 5.678 35.177 1.00 90.56 89 ASP A N 1
ATOM 697 C CA . ASP A 1 89 ? -26.877 5.848 34.117 1.00 90.56 89 ASP A CA 1
ATOM 698 C C . ASP A 1 89 ? -26.527 6.940 33.102 1.00 90.56 89 ASP A C 1
ATOM 700 O O . ASP A 1 89 ? -26.860 6.809 31.922 1.00 90.56 89 ASP A O 1
ATOM 704 N N . ALA A 1 90 ? -25.774 7.951 33.537 1.00 94.88 90 ALA A N 1
ATOM 705 C CA . ALA A 1 90 ? -25.322 9.054 32.698 1.00 94.88 90 ALA A CA 1
ATOM 706 C C . ALA A 1 90 ? -23.875 8.899 32.196 1.00 94.88 90 ALA A C 1
ATOM 708 O O . ALA A 1 90 ? -23.532 9.477 31.167 1.00 94.88 90 ALA A O 1
ATOM 709 N N . LEU A 1 91 ? -23.020 8.132 32.887 1.00 96.50 91 LEU A N 1
ATOM 710 C CA . LEU A 1 91 ? -21.585 8.066 32.596 1.00 96.50 91 LEU A CA 1
ATOM 711 C C . LEU A 1 91 ? -21.171 6.721 31.990 1.00 96.50 91 LEU A C 1
ATOM 713 O O . LEU A 1 91 ? -21.356 5.660 32.593 1.00 96.50 91 LEU A O 1
ATOM 717 N N . ARG A 1 92 ? -20.528 6.783 30.821 1.00 96.50 92 ARG A N 1
ATOM 718 C CA . ARG A 1 92 ? -19.874 5.651 30.154 1.00 96.50 92 ARG A CA 1
ATOM 719 C C . ARG A 1 92 ? -18.416 5.996 29.866 1.00 96.50 92 ARG A C 1
ATOM 721 O O . ARG A 1 92 ? -18.119 7.134 29.517 1.00 96.50 92 ARG A O 1
ATOM 728 N N . VAL A 1 93 ? -17.533 5.012 29.994 1.00 97.38 93 VAL A N 1
ATOM 729 C CA . VAL A 1 93 ? -16.101 5.127 29.684 1.00 97.38 93 VAL A CA 1
ATOM 730 C C . VAL A 1 93 ? -15.740 4.056 28.670 1.00 97.38 93 VAL A C 1
ATOM 732 O O . VAL A 1 93 ? -16.143 2.906 28.828 1.00 97.38 93 VAL A O 1
ATOM 735 N N . GLY A 1 94 ? -15.015 4.443 27.624 1.00 96.50 94 GLY A N 1
ATOM 736 C CA . GLY A 1 94 ? -14.570 3.541 26.569 1.00 96.50 94 GLY A CA 1
ATOM 737 C C . GLY A 1 94 ? -13.057 3.364 26.561 1.00 96.50 94 GLY A C 1
ATOM 738 O O . GLY A 1 94 ? -12.326 4.300 26.876 1.00 96.50 94 GLY A O 1
ATOM 739 N N . LEU A 1 95 ? -12.607 2.172 26.180 1.00 96.88 95 LEU A N 1
ATOM 740 C CA . LEU A 1 95 ? -11.213 1.872 25.862 1.00 96.88 95 LEU A CA 1
ATOM 741 C C . LEU A 1 95 ? -11.162 1.199 24.495 1.00 96.88 95 LEU A C 1
ATOM 743 O O . LEU A 1 95 ? -11.903 0.244 24.253 1.00 96.88 95 LEU A O 1
ATOM 747 N N . THR A 1 96 ? -10.283 1.681 23.626 1.00 97.19 96 THR A N 1
ATOM 748 C CA . THR A 1 96 ? -10.041 1.113 22.301 1.00 97.19 96 THR A CA 1
ATOM 749 C C . THR A 1 96 ? -8.565 0.791 22.132 1.00 97.19 96 THR A C 1
ATOM 751 O O . THR A 1 96 ? -7.700 1.461 22.696 1.00 97.19 96 THR A O 1
ATOM 754 N N . TYR A 1 97 ? -8.291 -0.260 21.371 1.00 96.62 97 TYR A N 1
ATOM 755 C CA . TYR A 1 97 ? -6.958 -0.640 20.941 1.00 96.62 97 TYR A CA 1
ATOM 756 C C . TYR A 1 97 ? -6.995 -0.959 19.453 1.00 96.62 97 TYR A C 1
ATOM 758 O O . TYR A 1 97 ? -7.730 -1.850 19.024 1.00 96.62 97 TYR A O 1
ATOM 766 N N . ASP A 1 98 ? -6.176 -0.251 18.693 1.00 96.44 98 ASP A N 1
ATOM 767 C CA . ASP A 1 98 ? -6.004 -0.442 17.263 1.00 96.44 98 ASP A CA 1
ATOM 768 C C . ASP A 1 98 ? -4.714 -1.220 17.016 1.00 96.44 98 ASP A C 1
ATOM 770 O O . ASP A 1 98 ? -3.645 -0.867 17.521 1.00 96.44 98 ASP A O 1
ATOM 774 N N . SER A 1 99 ? -4.808 -2.312 16.257 1.00 95.44 99 SER A N 1
ATOM 775 C CA . SER A 1 99 ? -3.621 -3.048 15.849 1.00 95.44 99 SER A CA 1
ATOM 776 C C . SER A 1 99 ? -2.898 -2.314 14.717 1.00 95.44 99 SER A C 1
ATOM 778 O O . SER A 1 99 ? -3.527 -1.609 13.921 1.00 95.44 99 SE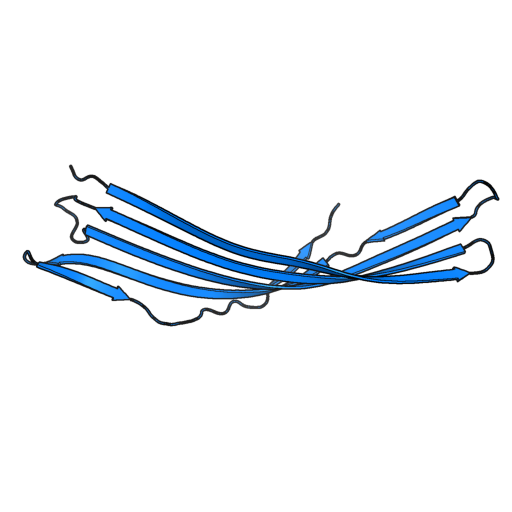R A O 1
ATOM 780 N N . PRO A 1 100 ? -1.595 -2.582 14.536 1.00 94.31 100 PRO A N 1
ATOM 781 C CA . PRO A 1 100 ? -0.912 -2.272 13.287 1.00 94.31 100 PRO A CA 1
ATOM 782 C C . PRO A 1 100 ? -1.616 -2.934 12.106 1.00 94.31 100 PRO A C 1
ATOM 784 O O . PRO A 1 100 ? -2.321 -3.937 12.268 1.00 94.31 100 PRO A O 1
ATOM 787 N N . THR A 1 101 ? -1.359 -2.419 10.907 1.00 93.56 101 THR A N 1
ATOM 788 C CA . THR A 1 101 ? -1.685 -3.157 9.684 1.00 93.56 101 THR A CA 1
ATOM 789 C C . THR A 1 101 ? -0.472 -3.965 9.260 1.00 93.56 101 THR A C 1
ATOM 791 O O . THR A 1 101 ? 0.584 -3.389 8.996 1.00 93.56 101 THR A O 1
ATOM 794 N N . TRP A 1 102 ? -0.633 -5.285 9.197 1.00 90.88 102 TRP A N 1
ATOM 795 C CA . TRP A 1 102 ? 0.355 -6.187 8.613 1.00 90.88 102 TRP A CA 1
ATOM 796 C C . TRP A 1 102 ? 0.073 -6.295 7.121 1.00 90.88 102 TRP A C 1
ATOM 798 O O . TRP A 1 102 ? -0.975 -6.816 6.733 1.00 90.88 102 TRP A O 1
ATOM 808 N N . MET A 1 103 ? 0.980 -5.784 6.292 1.00 90.44 103 MET A N 1
ATOM 809 C CA . MET A 1 103 ? 0.848 -5.821 4.836 1.00 90.44 103 MET A CA 1
ATOM 810 C C . MET A 1 103 ? 1.875 -6.747 4.200 1.00 90.44 103 MET A C 1
ATOM 812 O O . MET A 1 103 ? 3.034 -6.775 4.610 1.00 90.44 103 MET A O 1
ATOM 816 N N . THR A 1 104 ? 1.440 -7.449 3.159 1.00 89.94 104 THR A N 1
ATOM 817 C CA . THR A 1 104 ? 2.289 -8.135 2.187 1.00 89.94 104 THR A CA 1
ATOM 818 C C . THR A 1 104 ? 2.158 -7.418 0.855 1.00 89.94 104 THR A C 1
ATOM 820 O O . THR A 1 104 ? 1.047 -7.270 0.342 1.00 89.94 104 THR A O 1
ATOM 823 N N . ILE A 1 105 ? 3.288 -6.976 0.311 1.00 89.25 105 ILE A N 1
ATOM 824 C CA . ILE A 1 105 ? 3.364 -6.306 -0.988 1.00 89.25 105 ILE A CA 1
ATOM 825 C C . ILE A 1 105 ? 4.201 -7.166 -1.930 1.00 89.25 105 ILE A C 1
ATOM 827 O O . ILE A 1 105 ? 5.285 -7.621 -1.553 1.00 89.25 105 ILE A O 1
ATOM 831 N N . GLN A 1 106 ? 3.682 -7.366 -3.135 1.00 88.94 106 GLN A N 1
ATOM 832 C CA . GLN A 1 106 ? 4.359 -7.988 -4.260 1.00 88.94 106 GLN A CA 1
ATOM 833 C C . GLN A 1 106 ? 4.499 -6.954 -5.375 1.00 88.94 106 GLN A C 1
ATOM 835 O O . GLN A 1 106 ? 3.529 -6.283 -5.727 1.00 88.94 106 GLN A O 1
ATOM 840 N N . GLU A 1 107 ? 5.708 -6.836 -5.915 1.00 88.38 107 GLU A N 1
ATOM 841 C CA . GLU A 1 107 ? 6.011 -5.924 -7.013 1.00 88.38 107 GLU A CA 1
ATOM 842 C C . GLU A 1 107 ? 6.618 -6.688 -8.183 1.00 88.38 107 GLU A C 1
ATOM 844 O O . GLU A 1 107 ? 7.486 -7.550 -8.005 1.00 88.38 107 GLU A O 1
ATOM 849 N N . GLU A 1 108 ? 6.164 -6.332 -9.375 1.00 88.69 108 GLU A N 1
ATOM 850 C CA . GLU A 1 108 ? 6.658 -6.831 -10.645 1.00 88.69 108 GLU A CA 1
ATOM 851 C C . GLU A 1 108 ? 7.111 -5.664 -11.514 1.00 88.69 108 GLU A C 1
ATOM 853 O O . GLU A 1 108 ? 6.382 -4.686 -11.684 1.00 88.69 108 GLU A O 1
ATOM 858 N N . THR A 1 109 ? 8.307 -5.775 -12.092 1.00 90.44 109 THR A N 1
ATOM 859 C CA . THR A 1 109 ? 8.881 -4.713 -12.925 1.00 90.44 109 THR A CA 1
ATOM 860 C C . THR A 1 109 ? 9.333 -5.237 -14.276 1.00 90.44 109 THR A C 1
ATOM 862 O O . THR A 1 109 ? 10.086 -6.211 -14.354 1.00 90.44 109 THR A O 1
ATOM 865 N N . THR A 1 110 ? 8.967 -4.517 -15.335 1.00 90.00 110 THR A N 1
ATOM 866 C CA . THR A 1 110 ? 9.520 -4.691 -16.684 1.00 90.00 110 THR A CA 1
ATOM 867 C C . THR A 1 110 ? 10.241 -3.419 -17.124 1.00 90.00 110 THR A C 1
ATOM 869 O O . THR A 1 110 ? 9.910 -2.306 -16.700 1.00 90.00 110 THR A O 1
ATOM 872 N N . GLN A 1 111 ? 11.284 -3.591 -17.932 1.00 90.25 111 GLN A N 1
ATOM 873 C CA . GLN A 1 111 ? 12.121 -2.499 -18.414 1.00 90.25 111 GLN A CA 1
ATOM 874 C C . GLN A 1 111 ? 12.420 -2.684 -19.893 1.00 90.25 111 GLN A C 1
ATOM 876 O O . GLN A 1 111 ? 12.689 -3.797 -20.348 1.00 90.25 111 GLN A O 1
ATOM 881 N N . TYR A 1 112 ? 12.409 -1.573 -20.613 1.00 91.69 112 TYR A N 1
ATOM 882 C CA . TYR A 1 112 ? 12.792 -1.485 -22.012 1.00 91.69 112 TYR A CA 1
ATOM 883 C C . TYR A 1 112 ? 13.765 -0.324 -22.161 1.00 91.69 112 TYR A C 1
ATOM 885 O O . TYR A 1 112 ? 13.544 0.753 -21.608 1.00 91.69 112 TYR A O 1
ATOM 893 N N . ILE A 1 113 ? 14.846 -0.535 -22.906 1.00 91.25 113 ILE A N 1
ATOM 894 C CA . ILE A 1 113 ? 15.761 0.543 -23.265 1.00 91.25 113 ILE A CA 1
ATOM 895 C C . ILE A 1 113 ? 16.052 0.507 -24.757 1.00 91.25 113 ILE A C 1
ATOM 897 O O . ILE A 1 113 ? 16.297 -0.545 -25.350 1.00 91.25 113 ILE A O 1
ATOM 901 N N . GLU A 1 114 ? 16.064 1.681 -25.360 1.00 90.00 114 GLU A N 1
ATOM 902 C CA . GLU A 1 114 ? 16.525 1.891 -26.714 1.00 90.00 114 GLU A CA 1
ATOM 903 C C . GLU A 1 114 ? 17.540 3.015 -26.767 1.00 90.00 114 GLU A C 1
ATOM 905 O O . GLU A 1 114 ? 17.477 3.988 -26.020 1.00 90.00 114 GLU A O 1
ATOM 910 N N . THR A 1 115 ? 18.490 2.876 -27.675 1.00 89.25 115 THR A N 1
ATOM 911 C CA . THR A 1 115 ? 19.490 3.900 -27.937 1.00 89.25 115 THR A CA 1
ATOM 912 C C . THR A 1 115 ? 19.650 4.069 -29.434 1.00 89.25 115 THR A C 1
ATOM 914 O O . THR A 1 115 ? 19.558 3.101 -30.193 1.00 89.25 115 THR A O 1
ATOM 917 N N . VAL A 1 116 ? 19.902 5.298 -29.868 1.00 88.00 116 VAL A N 1
ATOM 918 C CA . VAL A 1 116 ? 20.341 5.588 -31.233 1.00 88.00 116 VAL A CA 1
ATOM 919 C C . VAL A 1 116 ? 21.730 6.186 -31.154 1.00 88.00 116 VAL A C 1
ATOM 921 O O . VAL A 1 116 ? 21.943 7.187 -30.466 1.00 88.00 116 VAL A O 1
ATOM 924 N N . ARG A 1 117 ? 22.676 5.572 -31.863 1.00 86.50 117 ARG A N 1
ATOM 925 C CA . ARG A 1 117 ? 24.059 6.037 -31.957 1.00 86.50 117 ARG A CA 1
ATOM 926 C C . ARG A 1 117 ? 24.459 6.291 -33.404 1.00 86.50 117 ARG A C 1
ATOM 928 O O . ARG A 1 117 ? 23.974 5.590 -34.285 1.00 86.50 117 ARG A O 1
ATOM 935 N N . THR A 1 118 ? 25.341 7.252 -33.653 1.00 83.38 118 THR A N 1
ATOM 936 C CA . THR A 1 118 ? 25.924 7.455 -34.987 1.00 83.38 118 THR A CA 1
ATOM 937 C C . THR A 1 118 ? 27.283 6.780 -35.059 1.00 83.38 118 THR A C 1
ATOM 939 O O . THR A 1 118 ? 28.187 7.099 -34.291 1.00 83.38 118 THR A O 1
ATOM 942 N N . GLU A 1 119 ? 27.442 5.864 -36.006 1.00 81.69 119 GLU A N 1
ATOM 943 C CA . GLU A 1 119 ? 28.682 5.129 -36.241 1.00 81.69 119 GLU A CA 1
ATOM 944 C C . GLU A 1 119 ? 28.989 5.187 -37.742 1.00 81.69 119 GLU A C 1
ATOM 946 O O . GLU A 1 119 ? 28.139 4.868 -38.567 1.00 81.69 119 GLU A O 1
ATOM 951 N N . ALA A 1 120 ? 30.176 5.681 -38.110 1.00 81.19 120 ALA A N 1
ATOM 952 C CA . ALA A 1 120 ? 30.592 5.874 -39.507 1.00 81.19 120 ALA A CA 1
ATOM 953 C C . ALA A 1 120 ? 29.619 6.699 -40.393 1.00 81.19 120 ALA A C 1
ATOM 955 O O . ALA A 1 120 ? 29.597 6.530 -41.608 1.00 81.19 120 ALA A O 1
ATOM 956 N N . GLY A 1 121 ? 28.847 7.619 -39.799 1.00 77.38 121 GLY A N 1
ATOM 957 C CA . GLY A 1 121 ? 27.881 8.473 -40.509 1.00 77.38 121 GLY A CA 1
ATOM 958 C C . GLY A 1 121 ? 26.468 7.889 -40.618 1.00 77.38 121 GLY A C 1
ATOM 959 O O . GLY A 1 121 ? 25.565 8.595 -41.058 1.00 77.38 121 GLY A O 1
ATOM 960 N N . GLU A 1 122 ? 26.262 6.655 -40.156 1.00 82.31 122 GLU A N 1
ATOM 961 C CA . GLU A 1 122 ? 24.966 5.973 -40.137 1.00 82.31 122 GLU A CA 1
ATOM 962 C C . GLU A 1 122 ? 24.369 5.951 -38.726 1.00 82.31 122 GLU A C 1
ATOM 964 O O . GLU A 1 122 ? 25.086 5.831 -37.730 1.00 82.31 122 GLU A O 1
ATOM 969 N N . ASN A 1 123 ? 23.040 6.039 -38.630 1.00 84.31 123 ASN A N 1
ATOM 970 C CA . ASN A 1 123 ? 22.329 5.913 -37.358 1.00 84.31 123 ASN A CA 1
ATOM 971 C C . ASN A 1 123 ? 22.010 4.443 -37.065 1.00 84.31 123 ASN A C 1
ATOM 973 O O . ASN A 1 123 ? 21.226 3.810 -37.769 1.00 84.31 123 ASN A O 1
ATOM 977 N N . ILE A 1 124 ? 22.567 3.919 -35.977 1.00 85.81 124 ILE A N 1
ATOM 978 C CA . ILE A 1 124 ? 22.332 2.566 -35.478 1.00 85.81 124 ILE A CA 1
ATOM 979 C C . ILE A 1 124 ? 21.382 2.642 -34.284 1.00 85.81 124 ILE A C 1
ATOM 981 O O . ILE A 1 124 ? 21.722 3.211 -33.245 1.00 85.81 124 ILE A O 1
ATOM 985 N N . ARG A 1 125 ? 20.197 2.035 -34.418 1.00 86.31 125 ARG A N 1
ATOM 986 C CA . ARG A 1 125 ? 19.254 1.836 -33.309 1.00 86.31 125 ARG A CA 1
ATOM 987 C C . ARG A 1 125 ? 19.536 0.498 -32.636 1.00 86.31 125 ARG A C 1
ATOM 989 O O . ARG A 1 125 ? 19.497 -0.543 -33.287 1.00 86.31 125 ARG A O 1
ATOM 996 N N . GLN A 1 126 ? 19.777 0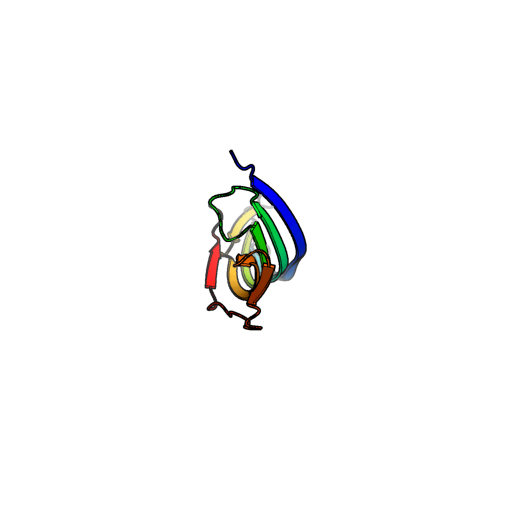.525 -31.334 1.00 84.69 126 GLN A N 1
ATOM 997 C CA . GLN A 1 126 ? 19.921 -0.665 -30.507 1.00 84.69 126 GLN A CA 1
ATOM 998 C C . GLN A 1 126 ? 18.793 -0.701 -29.483 1.00 84.69 126 GLN A C 1
ATOM 1000 O O . GLN A 1 126 ? 18.606 0.248 -28.726 1.00 84.69 126 GLN A O 1
ATOM 1005 N N . ILE A 1 127 ? 18.062 -1.810 -29.462 1.00 85.38 127 ILE A N 1
ATOM 1006 C CA . ILE A 1 127 ? 16.964 -2.060 -28.531 1.00 85.38 127 ILE A CA 1
ATOM 1007 C C . ILE A 1 127 ? 17.384 -3.201 -27.614 1.00 85.38 127 ILE A C 1
ATOM 1009 O O . ILE A 1 127 ? 17.837 -4.247 -28.083 1.00 85.38 127 ILE A O 1
ATOM 1013 N N . VAL A 1 128 ? 17.216 -3.008 -26.312 1.00 84.56 128 VAL A N 1
ATOM 1014 C CA . VAL A 1 128 ? 17.325 -4.061 -25.307 1.00 84.56 128 VAL A CA 1
ATOM 1015 C C . VAL A 1 128 ? 15.975 -4.147 -24.608 1.00 84.56 128 VAL A C 1
ATOM 1017 O O . VAL A 1 128 ? 15.639 -3.350 -23.735 1.00 84.56 128 VAL A O 1
ATOM 1020 N N . ASN A 1 129 ? 15.191 -5.136 -25.031 1.00 81.50 129 ASN A N 1
ATOM 1021 C CA . ASN A 1 129 ? 13.940 -5.522 -24.399 1.00 81.50 129 ASN A CA 1
ATOM 1022 C C . ASN A 1 129 ? 14.093 -6.963 -23.898 1.00 81.50 129 ASN A C 1
ATOM 1024 O O . ASN A 1 129 ? 13.887 -7.895 -24.675 1.00 81.50 129 ASN A O 1
ATOM 1028 N N . PRO A 1 130 ? 14.510 -7.171 -22.642 1.00 73.44 130 PRO A N 1
ATOM 1029 C CA . PRO A 1 130 ? 14.752 -8.510 -22.126 1.00 73.44 130 PRO A CA 1
ATOM 1030 C C . PRO A 1 130 ? 13.462 -9.330 -21.983 1.00 73.44 130 PRO A C 1
ATOM 1032 O O . PRO A 1 130 ? 13.552 -10.542 -21.824 1.00 73.44 130 PRO A O 1
ATOM 1035 N N . GLN A 1 131 ? 12.278 -8.697 -22.021 1.00 74.06 131 GLN A N 1
ATOM 1036 C CA . GLN A 1 131 ? 10.988 -9.340 -21.733 1.00 74.06 131 GLN A CA 1
ATOM 1037 C C . GLN A 1 131 ? 10.988 -10.102 -20.392 1.00 74.06 131 GLN A C 1
ATOM 1039 O O . GLN A 1 131 ? 10.271 -11.085 -20.216 1.00 74.06 131 GLN A O 1
ATOM 1044 N N . VAL A 1 132 ? 11.814 -9.652 -19.442 1.00 74.94 132 VAL A N 1
ATOM 1045 C CA . VAL A 1 132 ? 11.937 -10.235 -18.105 1.00 74.94 132 VAL A CA 1
ATOM 1046 C C . VAL A 1 132 ? 11.038 -9.468 -17.147 1.00 74.94 132 VAL A C 1
ATOM 1048 O O . VAL A 1 132 ? 11.109 -8.240 -17.067 1.00 74.94 132 VAL A O 1
ATOM 1051 N N . VAL A 1 133 ? 10.229 -10.211 -16.394 1.00 76.50 133 VAL A N 1
ATOM 1052 C CA . VAL A 1 133 ? 9.508 -9.704 -15.226 1.00 76.50 133 VAL A CA 1
ATOM 1053 C C . VAL A 1 133 ? 10.395 -9.912 -14.004 1.00 76.50 133 VAL A C 1
ATOM 1055 O O . VAL A 1 133 ? 10.709 -11.045 -13.638 1.00 76.50 133 VAL A O 1
ATOM 1058 N N . ASN A 1 134 ? 10.820 -8.819 -13.379 1.00 71.25 134 ASN A N 1
ATOM 1059 C CA . ASN A 1 134 ? 11.528 -8.875 -12.106 1.00 71.25 134 ASN A CA 1
ATOM 1060 C C . ASN A 1 134 ? 10.497 -8.945 -10.980 1.00 71.25 134 ASN A C 1
ATOM 1062 O O . ASN A 1 134 ? 9.778 -7.971 -10.770 1.00 71.25 134 ASN A O 1
ATOM 1066 N N . VAL A 1 135 ? 10.436 -10.074 -10.273 1.00 73.19 135 VAL A N 1
ATOM 1067 C CA . VAL A 1 135 ? 9.566 -10.268 -9.103 1.00 73.19 135 VAL A CA 1
ATOM 1068 C C . VAL A 1 135 ? 10.369 -9.980 -7.840 1.00 73.19 135 VAL A C 1
ATOM 1070 O O . VAL A 1 135 ? 11.390 -10.629 -7.589 1.00 73.19 135 VAL A O 1
ATOM 1073 N N . PHE A 1 136 ? 9.918 -9.022 -7.035 1.00 73.56 136 PHE A N 1
ATOM 1074 C CA . PHE A 1 136 ? 10.570 -8.701 -5.766 1.00 73.56 136 PHE A CA 1
ATOM 1075 C C . PHE A 1 136 ? 10.041 -9.579 -4.619 1.00 73.56 136 PHE A C 1
ATOM 1077 O O . PHE A 1 136 ? 8.876 -9.985 -4.638 1.00 73.56 136 PHE A O 1
ATOM 1084 N N . PRO A 1 137 ? 10.873 -9.891 -3.604 1.00 65.44 137 PRO A N 1
ATOM 1085 C CA . PRO A 1 137 ? 10.433 -10.653 -2.442 1.00 65.44 137 PRO A CA 1
ATOM 1086 C C . PRO A 1 137 ? 9.309 -9.94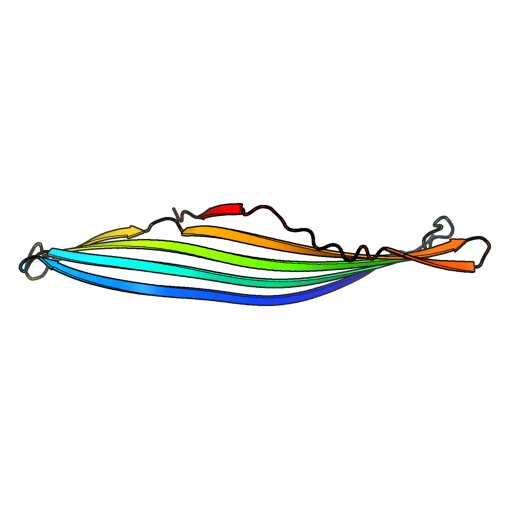1 -1.687 1.00 65.44 137 PRO A C 1
ATOM 1088 O O . PRO A 1 137 ? 9.327 -8.720 -1.528 1.00 65.44 137 PRO A O 1
ATOM 1091 N N . ASN A 1 138 ? 8.382 -10.732 -1.143 1.00 65.81 138 ASN A N 1
ATOM 1092 C CA . ASN A 1 138 ? 7.294 -10.239 -0.305 1.00 65.81 138 ASN A CA 1
ATOM 1093 C C . ASN A 1 138 ? 7.836 -9.387 0.849 1.00 65.81 138 ASN A C 1
ATOM 1095 O O . ASN A 1 138 ? 8.515 -9.891 1.752 1.00 65.81 138 ASN A O 1
ATOM 1099 N N . THR A 1 139 ? 7.501 -8.099 0.840 1.00 65.06 139 THR A N 1
ATOM 1100 C CA . THR A 1 139 ? 7.888 -7.189 1.920 1.00 65.06 139 THR A CA 1
ATOM 1101 C C . THR A 1 139 ? 6.789 -7.163 2.975 1.00 65.06 139 THR A C 1
ATOM 1103 O O . THR A 1 139 ? 5.627 -6.908 2.658 1.00 65.06 139 THR A O 1
ATOM 1106 N N . HIS A 1 140 ? 7.163 -7.435 4.228 1.00 67.06 140 HIS A N 1
ATOM 1107 C CA . HIS A 1 140 ? 6.269 -7.362 5.381 1.00 67.06 140 HIS A CA 1
ATOM 1108 C C . HIS A 1 140 ? 6.369 -5.960 5.983 1.00 67.06 140 HIS A C 1
ATOM 1110 O O . HIS A 1 140 ? 7.397 -5.613 6.569 1.00 67.06 140 HIS A O 1
ATOM 1116 N N . TYR A 1 141 ? 5.329 -5.144 5.822 1.00 66.44 141 TYR A N 1
ATOM 1117 C CA . TYR A 1 141 ? 5.292 -3.787 6.372 1.00 66.44 141 TYR A CA 1
ATOM 1118 C C . TYR A 1 141 ? 4.320 -3.715 7.551 1.00 66.44 141 TYR A C 1
ATOM 1120 O O . TYR A 1 141 ? 3.172 -4.141 7.432 1.00 66.44 141 TYR A O 1
ATOM 1128 N N . ASN A 1 142 ? 4.788 -3.157 8.673 1.00 69.44 142 ASN A N 1
ATOM 1129 C CA . ASN A 1 142 ? 3.983 -2.884 9.863 1.00 69.44 142 ASN A CA 1
ATOM 1130 C C . ASN A 1 142 ? 3.872 -1.370 10.039 1.00 69.44 142 ASN A C 1
ATOM 1132 O O . ASN A 1 142 ? 4.847 -0.725 10.429 1.00 69.44 142 ASN A O 1
ATOM 1136 N N . HIS A 1 143 ? 2.694 -0.806 9.776 1.00 64.00 143 HIS A N 1
ATOM 1137 C CA . HIS A 1 143 ? 2.429 0.608 10.046 1.00 64.00 143 HIS A CA 1
ATOM 1138 C C . HIS A 1 143 ? 1.792 0.782 11.429 1.00 64.00 143 HIS A C 1
ATOM 1140 O O . HIS A 1 143 ? 0.785 0.136 11.719 1.00 64.00 143 HIS A O 1
ATOM 1146 N N . GLN A 1 144 ? 2.378 1.639 12.268 1.00 58.41 144 GLN A N 1
ATOM 1147 C CA . GLN A 1 144 ? 1.861 2.036 13.582 1.00 58.41 144 GLN A CA 1
ATOM 1148 C C . GLN A 1 144 ? 1.611 3.550 13.540 1.00 58.41 144 GLN A C 1
ATOM 1150 O O . GLN A 1 144 ? 2.575 4.304 13.388 1.00 58.41 144 GLN A O 1
ATOM 1155 N N . GLU A 1 145 ? 0.363 4.003 13.669 1.00 52.62 145 GLU A N 1
ATOM 1156 C CA . GLU A 1 145 ? 0.105 5.407 14.014 1.00 52.62 145 GLU A CA 1
ATOM 1157 C C . GLU A 1 145 ? 0.361 5.583 15.520 1.00 52.62 145 GLU A C 1
ATOM 1159 O O . GLU A 1 145 ? -0.068 4.757 16.327 1.00 52.62 145 GLU A O 1
ATOM 1164 N N . LYS A 1 146 ? 1.153 6.601 15.878 1.00 38.16 146 LYS A N 1
ATOM 1165 C CA . LYS A 1 146 ? 1.460 6.973 17.267 1.00 38.16 146 LYS A CA 1
ATOM 1166 C C . LYS A 1 146 ? 0.365 7.839 17.868 1.00 38.16 146 LYS A C 1
ATOM 1168 O O . LYS A 1 146 ? -0.109 8.735 17.138 1.00 38.16 146 LYS A O 1
#

Foldseek 3Di:
DKDKDKDKDKDKDWDKDKDKDKDKDDDPPFKIKIKIKMKIKIKMKMKMWMKMAIPDPPDQWGIKIKMKIKIKIKIKIWMKIKMWGDPDPPDIDMDMDTAWIWMWMKMKMFMKMWIWGADPNDIDIDIDGVVDIDIDDTDTDTDDDD

Radius of gyration: 27.39 Å; chains: 1; bounding box: 58×34×77 Å